Protein AF-A0A920NSD8-F1 (afdb_monomer)

Mean predicted aligned error: 6.55 Å

pLDDT: mean 90.02, std 9.91, range [39.84, 97.88]

Sequence (97 aa):
MLKEWGFEKNIEVSNTKTFEIEGERVSSTRIREALKKSDFELAGNLLGRPFAYTGKVVYGNQLGAELGTPTANLWLPKNKLPISGVYIVKALLEGES

Foldseek 3Di:
DVCVVCVVVVHDDDDDDFDDDPNHGLDPVVLLVCQLVVNQVVNCVSVVHGDDDDFDFDDDPCPCVVVVHDDTDGDDDPPHRSHDDDDDDDDDDPPDD

Nearest PDB structures (foldseek):
  3op1-assembly1_B  TM=7.349E-01  e=1.774E-03  Streptococcus pneumoniae
  5fo0-assembly1_A  TM=8.387E-01  e=1.539E-02  Corynebacterium ammoniagenes
  1s4m-assembly1_A  TM=7.931E-01  e=1.248E-02  Thermotoga maritima
  3op1-assembly2_C-2  TM=6.517E-01  e=4.093E-03  Streptococcus pneumoniae
  4uze-assembly1_A  TM=7.250E-01  e=1.248E-02  Corynebacterium ammoniagenes

Structure (mmCIF, N/CA/C/O backbone):
data_AF-A0A920NSD8-F1
#
_entry.id   AF-A0A920NSD8-F1
#
loop_
_atom_site.group_PDB
_atom_site.id
_atom_site.type_symbol
_atom_site.label_atom_id
_atom_site.label_alt_id
_atom_site.label_comp_id
_atom_site.label_asym_id
_atom_site.label_entity_id
_atom_site.label_seq_id
_atom_site.pdbx_PDB_ins_code
_atom_site.Cartn_x
_atom_site.Cartn_y
_atom_site.Cartn_z
_atom_site.occupancy
_atom_site.B_iso_or_equiv
_atom_site.auth_seq_id
_atom_site.auth_comp_id
_atom_site.auth_asym_id
_atom_site.auth_atom_id
_atom_site.pdbx_PDB_model_num
ATOM 1 N N . MET A 1 1 ? 25.080 4.061 -22.935 1.00 82.88 1 MET A N 1
ATOM 2 C CA . MET A 1 1 ? 25.482 4.271 -21.527 1.00 82.88 1 MET A CA 1
ATOM 3 C C . MET A 1 1 ? 25.415 3.005 -20.658 1.00 82.88 1 MET A C 1
ATOM 5 O O . MET A 1 1 ? 26.469 2.470 -20.367 1.00 82.88 1 MET A O 1
ATOM 9 N N . LEU A 1 2 ? 24.245 2.468 -20.253 1.00 92.56 2 LEU A N 1
ATOM 10 C CA . LEU A 1 2 ? 24.211 1.310 -19.321 1.00 92.56 2 LEU A CA 1
ATOM 11 C C . LEU A 1 2 ? 24.775 0.007 -19.932 1.00 92.56 2 LEU A C 1
ATOM 13 O O . LEU A 1 2 ? 25.502 -0.722 -19.268 1.00 92.56 2 LEU A O 1
ATOM 17 N N . LYS A 1 3 ? 24.475 -0.265 -21.212 1.00 92.50 3 LYS A N 1
ATOM 18 C CA . LYS A 1 3 ? 25.015 -1.428 -21.942 1.00 92.50 3 LYS A CA 1
ATOM 19 C C . LYS A 1 3 ? 26.525 -1.339 -22.179 1.00 92.50 3 LYS A C 1
ATOM 21 O O . LYS A 1 3 ? 27.212 -2.340 -22.054 1.00 92.50 3 LYS A O 1
ATOM 26 N N . GLU A 1 4 ? 27.021 -0.148 -22.508 1.00 93.00 4 GLU A N 1
ATOM 27 C CA . GLU A 1 4 ? 28.456 0.115 -22.702 1.00 93.00 4 GLU A CA 1
ATOM 28 C C . GLU A 1 4 ? 29.222 -0.085 -21.391 1.00 93.00 4 GLU A C 1
ATOM 30 O O . GLU A 1 4 ? 30.207 -0.811 -21.363 1.00 93.00 4 GLU A O 1
ATOM 35 N N . TRP A 1 5 ? 28.704 0.455 -20.283 1.00 96.25 5 TRP A N 1
ATOM 36 C CA . TRP A 1 5 ? 29.266 0.224 -18.952 1.00 96.25 5 TRP A CA 1
ATOM 37 C C . TRP A 1 5 ? 29.277 -1.265 -18.574 1.00 96.25 5 TRP A C 1
ATOM 39 O O . TRP A 1 5 ? 30.271 -1.765 -18.052 1.00 96.25 5 TRP A O 1
ATOM 49 N N . GLY A 1 6 ? 28.189 -1.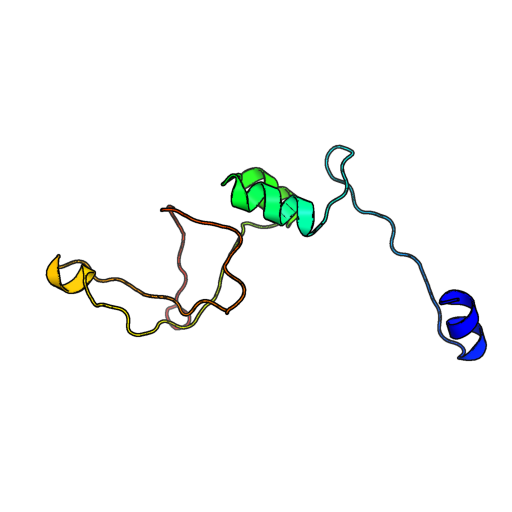990 -18.864 1.00 95.81 6 GLY A N 1
ATOM 50 C CA . GLY A 1 6 ? 28.115 -3.434 -18.634 1.00 95.81 6 GLY A CA 1
ATOM 51 C C . GLY A 1 6 ? 29.167 -4.199 -19.435 1.00 95.81 6 GLY A C 1
ATOM 52 O O . GLY A 1 6 ? 29.866 -5.042 -18.879 1.00 95.81 6 GLY A O 1
ATOM 53 N N . PHE A 1 7 ? 29.354 -3.839 -20.706 1.00 94.94 7 PHE A N 1
ATOM 54 C CA . PHE A 1 7 ? 30.386 -4.417 -21.565 1.00 94.94 7 PHE A CA 1
ATOM 55 C C . PHE A 1 7 ? 31.801 -4.201 -21.001 1.00 94.94 7 PHE A C 1
ATOM 57 O O . PHE A 1 7 ? 32.547 -5.166 -20.854 1.00 94.94 7 PHE A O 1
ATOM 64 N N . GLU A 1 8 ? 32.149 -2.976 -20.591 1.00 97.00 8 GLU A N 1
ATOM 65 C CA . GLU A 1 8 ? 33.454 -2.662 -19.977 1.00 97.00 8 GLU A CA 1
ATOM 66 C C . GLU A 1 8 ? 33.714 -3.420 -18.666 1.00 97.00 8 GLU A C 1
ATOM 68 O O . GLU A 1 8 ? 34.864 -3.668 -18.298 1.00 97.00 8 GLU A O 1
ATOM 73 N N . LYS A 1 9 ? 32.652 -3.769 -17.934 1.00 96.06 9 LYS A N 1
ATOM 74 C CA . LYS A 1 9 ? 32.723 -4.476 -16.648 1.00 96.06 9 LYS A CA 1
ATOM 75 C C . LYS A 1 9 ? 32.474 -5.979 -16.752 1.00 96.06 9 LYS A C 1
ATOM 77 O O . LYS A 1 9 ? 32.485 -6.641 -15.717 1.00 96.06 9 LYS A O 1
ATOM 82 N N . ASN A 1 10 ? 32.282 -6.518 -17.958 1.00 95.69 10 ASN A N 1
ATOM 83 C CA . ASN A 1 10 ? 31.900 -7.913 -18.187 1.00 95.69 10 ASN A CA 1
ATOM 84 C C . ASN A 1 10 ? 30.628 -8.322 -17.404 1.00 95.69 10 ASN A C 1
ATOM 86 O O . ASN A 1 10 ? 30.556 -9.399 -16.813 1.00 95.69 10 ASN A O 1
ATOM 90 N N . ILE A 1 11 ? 29.636 -7.425 -17.372 1.00 97.00 11 ILE A N 1
ATOM 91 C CA . ILE A 1 11 ? 28.321 -7.602 -16.742 1.00 97.00 11 ILE A CA 1
ATOM 92 C C . ILE A 1 11 ? 27.249 -7.595 -17.835 1.00 97.00 11 ILE 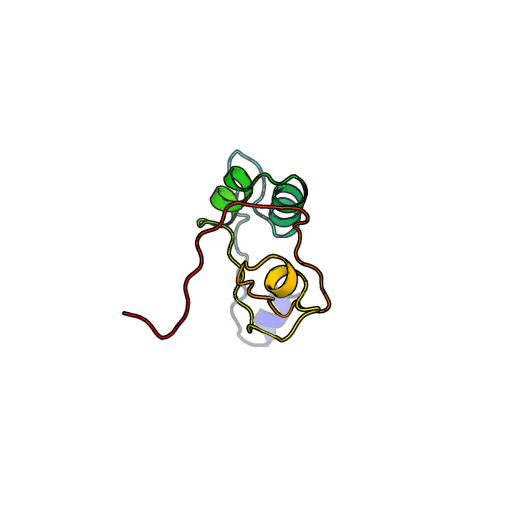A C 1
ATOM 94 O O . ILE A 1 11 ? 27.147 -6.650 -18.621 1.00 97.00 11 ILE A O 1
ATOM 98 N N . GLU A 1 12 ? 26.407 -8.628 -17.860 1.00 94.62 12 GLU A N 1
ATOM 99 C CA . GLU A 1 12 ? 25.276 -8.700 -18.783 1.00 94.62 12 GLU A CA 1
ATOM 100 C C . GLU A 1 12 ? 24.191 -7.680 -18.404 1.00 94.62 12 GLU A C 1
ATOM 102 O O . GLU A 1 12 ? 23.725 -7.621 -17.266 1.00 94.62 12 GLU A O 1
ATOM 107 N N . VAL A 1 13 ? 23.764 -6.879 -19.383 1.00 95.12 13 VAL A N 1
ATOM 108 C CA . VAL A 1 13 ? 22.697 -5.886 -19.220 1.00 95.12 13 VAL A CA 1
ATOM 109 C C . VAL A 1 13 ? 21.569 -6.199 -20.193 1.00 95.12 13 VAL A C 1
ATOM 111 O O . VAL A 1 13 ? 21.689 -5.984 -21.403 1.00 95.12 13 VAL A O 1
ATOM 114 N N . SER A 1 14 ? 20.442 -6.651 -19.654 1.00 91.38 14 SER A N 1
ATOM 115 C CA . SER A 1 14 ? 19.222 -6.933 -20.408 1.00 91.38 14 SER A CA 1
ATOM 116 C C . SER A 1 14 ? 18.113 -5.933 -20.066 1.00 91.38 14 SER A C 1
ATOM 118 O O . SER A 1 14 ? 18.086 -5.333 -18.992 1.00 91.38 14 SER A O 1
ATOM 120 N N . ASN A 1 15 ? 17.205 -5.700 -21.019 1.00 89.38 15 ASN A N 1
ATOM 121 C CA . ASN A 1 15 ? 16.025 -4.865 -20.800 1.00 89.38 15 ASN A CA 1
ATOM 122 C C . ASN A 1 15 ? 14.828 -5.765 -20.482 1.00 89.38 15 ASN A C 1
ATOM 124 O O . ASN A 1 15 ? 14.566 -6.727 -21.206 1.00 89.38 15 ASN A O 1
ATOM 128 N N . THR A 1 16 ? 14.088 -5.436 -19.427 1.00 89.44 16 THR A N 1
ATOM 129 C CA . THR A 1 16 ? 12.826 -6.112 -19.120 1.00 89.44 16 THR A CA 1
ATOM 130 C C . THR A 1 16 ? 11.721 -5.518 -19.984 1.00 89.44 16 THR A C 1
ATOM 132 O O . THR A 1 16 ? 11.543 -4.301 -20.027 1.00 89.44 16 THR A O 1
ATOM 135 N N . LYS A 1 17 ? 10.962 -6.371 -20.679 1.00 90.44 17 LYS A N 1
ATOM 136 C CA . LYS A 1 17 ? 9.813 -5.915 -21.468 1.00 90.44 17 LYS A CA 1
ATOM 137 C C . LYS A 1 17 ? 8.785 -5.236 -20.563 1.00 90.44 17 LYS A C 1
ATOM 139 O O . LYS A 1 17 ? 8.568 -5.657 -19.429 1.00 90.44 17 LYS A O 1
ATOM 144 N N . THR A 1 18 ? 8.134 -4.203 -21.088 1.00 93.12 18 THR A N 1
ATOM 145 C CA . THR A 1 18 ? 6.995 -3.579 -20.416 1.00 93.12 18 THR A CA 1
ATOM 146 C C . THR A 1 18 ? 5.899 -4.619 -20.229 1.00 93.12 18 THR A C 1
ATOM 148 O O . THR A 1 18 ? 5.537 -5.314 -21.174 1.00 93.12 18 THR A O 1
ATOM 151 N N . PHE A 1 19 ? 5.393 -4.727 -19.005 1.00 93.88 19 PHE A N 1
ATOM 152 C CA . PHE A 1 19 ? 4.245 -5.564 -18.699 1.00 93.88 19 PHE A CA 1
ATOM 153 C C . PHE A 1 19 ? 2.963 -4.736 -18.818 1.00 93.88 19 PHE A C 1
ATOM 155 O O . PHE A 1 19 ? 2.891 -3.619 -18.292 1.00 93.88 19 PHE A O 1
ATOM 162 N N . GLU A 1 20 ? 1.969 -5.276 -19.515 1.00 96.00 20 GLU A N 1
ATOM 163 C CA . GLU A 1 20 ? 0.713 -4.600 -19.828 1.00 96.00 20 GLU A CA 1
ATOM 164 C C . GLU A 1 20 ? -0.470 -5.482 -19.437 1.00 96.00 20 GLU A C 1
ATOM 166 O O . GLU A 1 20 ? -0.434 -6.701 -19.602 1.00 96.00 20 GLU A O 1
ATOM 171 N N . ILE A 1 21 ? -1.519 -4.845 -18.926 1.00 94.38 21 ILE A N 1
ATOM 172 C CA . ILE A 1 21 ? -2.830 -5.447 -18.680 1.00 94.38 21 ILE A CA 1
ATOM 173 C C . ILE A 1 21 ? -3.832 -4.564 -19.413 1.00 94.38 21 ILE A C 1
ATOM 175 O O . ILE A 1 21 ? -3.825 -3.346 -19.214 1.00 94.38 21 ILE A O 1
ATOM 179 N N . GLU A 1 22 ? -4.644 -5.182 -20.273 1.00 90.12 22 GLU A N 1
ATOM 180 C CA . GLU A 1 22 ? -5.659 -4.505 -21.100 1.00 90.12 22 GLU A CA 1
ATOM 181 C C . GLU A 1 22 ? -5.072 -3.424 -22.028 1.00 90.12 22 GLU A C 1
ATOM 183 O O . GLU A 1 22 ? -5.675 -2.384 -22.262 1.00 90.12 22 GLU A O 1
ATOM 188 N N . GLY A 1 23 ? -3.865 -3.656 -22.557 1.00 92.88 23 GLY A N 1
ATOM 189 C CA . GLY A 1 23 ? -3.187 -2.714 -23.461 1.00 92.88 23 GLY A CA 1
ATOM 190 C C . GLY A 1 23 ? -2.601 -1.481 -22.768 1.00 92.88 23 GLY A C 1
ATOM 191 O O . GLY A 1 23 ? -2.094 -0.579 -23.429 1.00 92.88 23 GLY A O 1
ATOM 192 N N . GLU A 1 24 ? -2.634 -1.439 -21.436 1.00 95.25 24 GLU A N 1
ATOM 193 C CA . GLU A 1 24 ? -2.047 -0.367 -20.644 1.00 95.25 24 GLU A CA 1
ATOM 194 C C . GLU A 1 24 ? -0.916 -0.883 -19.752 1.00 95.25 24 GLU A C 1
ATOM 196 O O . GLU A 1 24 ? -1.024 -1.904 -19.062 1.00 95.25 24 GLU A O 1
ATOM 201 N N . ARG A 1 25 ? 0.169 -0.110 -19.689 1.00 96.44 25 ARG A N 1
ATOM 202 C CA . ARG A 1 25 ? 1.333 -0.411 -18.854 1.00 96.44 25 ARG A CA 1
ATOM 203 C C . ARG A 1 25 ? 0.962 -0.562 -17.380 1.00 96.44 25 ARG A C 1
ATOM 205 O O . ARG A 1 25 ? 0.411 0.347 -16.752 1.00 96.44 25 ARG A O 1
ATOM 212 N N . VAL A 1 26 ? 1.399 -1.663 -16.779 1.00 97.25 26 VAL A N 1
ATOM 213 C CA . VAL A 1 26 ? 1.398 -1.828 -15.324 1.00 97.25 26 VAL A CA 1
ATOM 214 C C . VAL A 1 26 ? 2.526 -0.983 -14.729 1.00 97.25 26 VAL A C 1
ATOM 216 O O . VAL A 1 26 ? 3.692 -1.089 -15.116 1.00 97.25 26 VAL A O 1
ATOM 219 N N . SER A 1 27 ? 2.185 -0.083 -13.804 1.00 96.56 27 SER A N 1
ATOM 220 C CA . SER A 1 27 ? 3.152 0.815 -13.167 1.00 96.56 27 SER A CA 1
ATOM 221 C C . SER A 1 27 ? 2.710 1.247 -11.771 1.00 96.56 27 SER A C 1
ATOM 223 O O . SER A 1 27 ? 1.517 1.314 -11.472 1.00 96.56 27 SER A O 1
ATOM 225 N N . SER A 1 28 ? 3.669 1.636 -10.925 1.00 95.62 28 SER A N 1
ATOM 226 C CA . SER A 1 28 ? 3.384 2.154 -9.580 1.00 95.62 28 SER A CA 1
ATOM 227 C C . SER A 1 28 ? 2.536 3.427 -9.594 1.00 95.62 28 SER A C 1
ATOM 229 O O . SER A 1 28 ? 1.836 3.711 -8.627 1.00 95.62 28 SER A O 1
ATOM 231 N N . THR A 1 29 ? 2.600 4.230 -10.659 1.00 96.31 29 THR A N 1
ATOM 232 C CA . THR A 1 29 ? 1.733 5.407 -10.806 1.00 96.31 29 THR A CA 1
ATOM 233 C C . THR A 1 29 ? 0.288 4.979 -11.036 1.00 96.31 29 THR A C 1
ATOM 235 O O . THR A 1 29 ? -0.561 5.368 -10.240 1.00 96.31 29 THR A O 1
ATOM 238 N N . ARG A 1 30 ? 0.039 4.080 -11.999 1.00 97.25 30 ARG A N 1
ATOM 239 C CA . ARG A 1 30 ? -1.300 3.540 -12.296 1.00 97.25 30 ARG A CA 1
ATOM 240 C C . ARG A 1 30 ? -1.929 2.854 -11.077 1.00 97.25 30 ARG A C 1
ATOM 242 O O . ARG A 1 30 ? -3.069 3.137 -10.731 1.00 97.25 30 ARG A O 1
ATOM 249 N N . ILE A 1 31 ? -1.156 2.040 -10.351 1.00 97.69 31 ILE A N 1
ATOM 250 C CA . ILE A 1 31 ? -1.618 1.388 -9.111 1.00 97.69 31 ILE A CA 1
ATOM 251 C C . ILE A 1 31 ? -2.017 2.429 -8.053 1.00 97.69 31 ILE A C 1
ATOM 25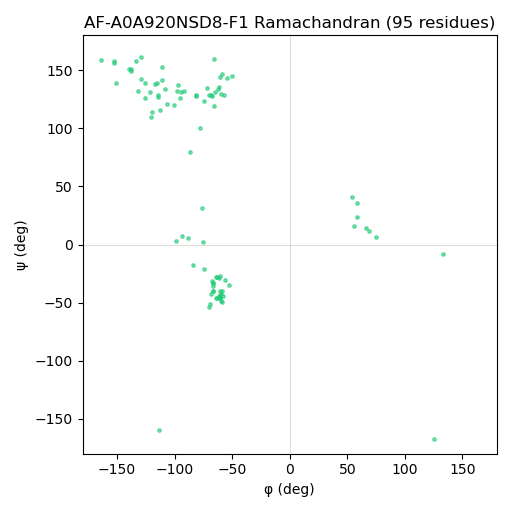3 O O . ILE A 1 31 ? -3.071 2.318 -7.433 1.00 97.69 31 ILE A O 1
ATOM 257 N N . ARG A 1 32 ? -1.197 3.468 -7.839 1.00 96.50 32 ARG A N 1
ATOM 258 C CA . ARG A 1 32 ? -1.511 4.526 -6.862 1.00 96.50 32 ARG A CA 1
ATOM 259 C C . ARG A 1 32 ? -2.720 5.359 -7.275 1.00 96.50 32 ARG A C 1
ATOM 261 O O . ARG A 1 32 ? -3.434 5.831 -6.399 1.00 96.50 32 ARG A O 1
ATOM 268 N N . GLU A 1 33 ? -2.939 5.568 -8.567 1.00 96.38 33 GLU A N 1
ATOM 269 C CA . GLU A 1 33 ? -4.126 6.258 -9.077 1.00 96.38 33 GLU A CA 1
ATOM 270 C C . GLU A 1 33 ? -5.399 5.439 -8.862 1.00 96.38 33 GLU A C 1
ATOM 272 O O . GLU A 1 33 ? -6.386 6.003 -8.394 1.00 96.38 33 GLU A O 1
ATOM 277 N N . ALA A 1 34 ? -5.360 4.126 -9.115 1.00 97.44 34 ALA A N 1
ATOM 278 C CA . ALA A 1 34 ? -6.468 3.220 -8.812 1.00 97.44 34 ALA A CA 1
ATOM 279 C C . ALA A 1 34 ? -6.816 3.244 -7.311 1.00 97.44 34 ALA A C 1
ATOM 281 O O . ALA A 1 34 ? -7.957 3.510 -6.938 1.00 97.44 34 ALA A O 1
ATOM 282 N N . LEU A 1 35 ? -5.810 3.104 -6.437 1.00 97.25 35 LEU A N 1
ATOM 283 C CA . LEU A 1 35 ? -5.999 3.147 -4.980 1.00 97.25 35 LEU A CA 1
ATOM 284 C C . LEU A 1 3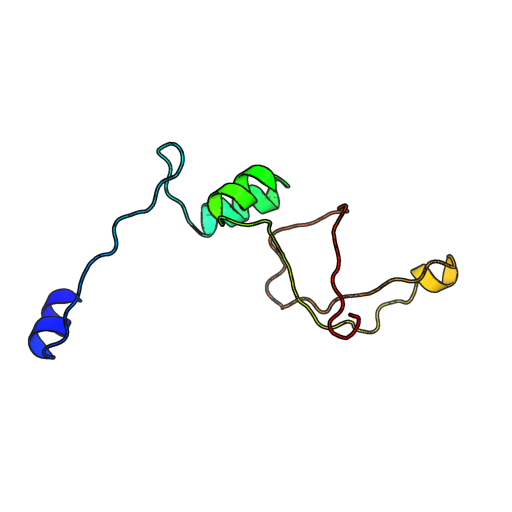5 ? -6.570 4.487 -4.489 1.00 97.25 35 LEU A C 1
ATOM 286 O O . LEU A 1 35 ? -7.465 4.501 -3.645 1.00 97.25 35 LEU A O 1
ATOM 290 N N . LYS A 1 36 ? -6.119 5.616 -5.051 1.00 95.56 36 LYS A N 1
ATOM 291 C CA . LYS A 1 36 ? -6.652 6.949 -4.713 1.00 95.56 36 LYS A CA 1
ATOM 292 C C . LYS A 1 36 ? -8.120 7.121 -5.099 1.00 95.56 36 LYS A C 1
ATOM 294 O O . LYS A 1 36 ? -8.806 7.925 -4.475 1.00 95.56 36 LYS A O 1
ATOM 299 N N . LYS A 1 37 ? -8.577 6.402 -6.126 1.00 96.38 37 LYS A N 1
ATOM 300 C CA . LYS A 1 37 ? -9.976 6.356 -6.574 1.00 96.38 37 LYS A CA 1
ATOM 301 C C . LYS A 1 37 ? -10.789 5.269 -5.856 1.00 96.38 37 LYS A C 1
ATOM 303 O O . LYS A 1 37 ? -11.938 5.052 -6.220 1.00 96.38 37 LYS A O 1
ATOM 308 N N . SER A 1 38 ? -10.201 4.591 -4.865 1.00 96.44 38 SER A N 1
ATOM 309 C CA . SER A 1 38 ? -10.794 3.448 -4.158 1.00 96.44 38 SER A CA 1
ATOM 310 C C . SER A 1 38 ? -11.164 2.274 -5.077 1.00 96.44 38 SER A C 1
ATOM 312 O O . SER A 1 38 ? -12.000 1.447 -4.719 1.00 96.44 38 SER A O 1
ATOM 314 N N . ASP A 1 39 ? -10.512 2.166 -6.237 1.00 96.88 39 ASP A N 1
ATOM 315 C CA . ASP A 1 39 ? -10.680 1.058 -7.177 1.00 96.88 39 ASP A CA 1
ATOM 316 C C . ASP A 1 39 ? -9.730 -0.092 -6.800 1.00 96.88 39 ASP A C 1
ATOM 318 O O . ASP A 1 39 ? -8.617 -0.240 -7.321 1.00 96.88 39 ASP A O 1
ATOM 322 N N . PHE A 1 40 ? -10.143 -0.869 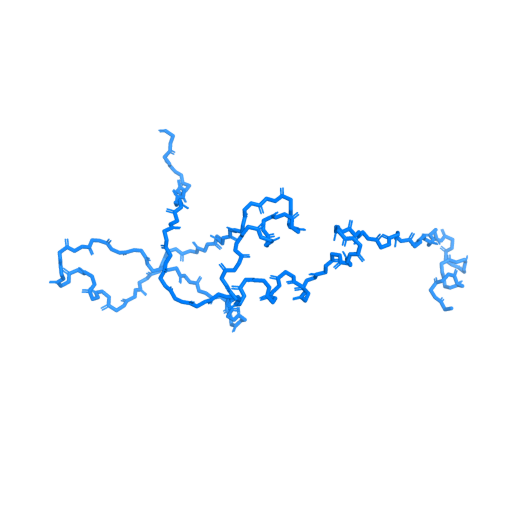-5.796 1.00 96.88 40 PHE A N 1
ATOM 323 C CA . PHE A 1 40 ? -9.358 -1.993 -5.277 1.00 96.88 40 PHE A CA 1
ATOM 324 C C . PHE A 1 40 ? -9.361 -3.211 -6.200 1.00 96.88 40 PHE A C 1
ATOM 326 O O . PHE A 1 40 ? -8.450 -4.033 -6.097 1.00 96.88 40 PHE A O 1
ATOM 333 N N . GLU A 1 41 ? -10.345 -3.322 -7.092 1.00 97.00 41 GLU A N 1
ATOM 334 C CA . GLU A 1 41 ? -10.406 -4.390 -8.086 1.00 97.00 41 GLU A CA 1
ATOM 335 C C . GLU A 1 41 ? -9.306 -4.192 -9.128 1.00 97.00 41 GLU A C 1
ATOM 337 O O . GLU A 1 41 ? -8.435 -5.055 -9.277 1.00 97.00 41 GLU A O 1
ATOM 342 N N . LEU A 1 42 ? -9.246 -3.007 -9.746 1.00 97.31 42 LEU A N 1
ATOM 343 C CA . LEU A 1 42 ? -8.172 -2.673 -10.676 1.00 97.31 42 LEU A CA 1
ATOM 344 C C . LEU A 1 42 ? -6.807 -2.726 -9.988 1.00 97.31 42 LEU A C 1
ATOM 346 O O . LEU A 1 42 ? -5.868 -3.320 -10.520 1.00 97.31 42 LEU A O 1
ATOM 350 N N . ALA A 1 43 ? -6.673 -2.148 -8.790 1.00 97.88 43 ALA A N 1
ATOM 351 C CA . ALA A 1 43 ? -5.413 -2.215 -8.053 1.00 97.88 43 ALA A CA 1
ATOM 352 C C . ALA A 1 43 ? -4.986 -3.668 -7.782 1.00 97.88 43 ALA A C 1
ATOM 354 O O . ALA A 1 43 ? -3.804 -3.988 -7.920 1.00 97.88 43 ALA A O 1
ATOM 355 N N . GLY A 1 44 ? -5.937 -4.543 -7.442 1.00 97.62 44 GLY A N 1
ATOM 356 C CA . GLY A 1 44 ? -5.703 -5.966 -7.226 1.00 97.62 44 GLY A CA 1
ATOM 357 C C . GLY A 1 44 ? -5.218 -6.684 -8.483 1.00 97.62 44 GLY A C 1
ATOM 358 O O . GLY A 1 44 ? -4.214 -7.398 -8.431 1.00 97.62 44 GLY A O 1
ATOM 359 N N . ASN A 1 45 ? -5.868 -6.423 -9.618 1.00 97.50 45 ASN A N 1
ATOM 360 C CA . ASN A 1 45 ? -5.490 -6.973 -10.921 1.00 97.50 45 ASN A CA 1
ATOM 361 C C . ASN A 1 45 ? -4.079 -6.528 -11.331 1.00 97.50 45 ASN A C 1
ATOM 363 O O . ASN A 1 45 ? -3.256 -7.351 -11.729 1.00 97.50 45 ASN A O 1
ATOM 367 N N . LEU A 1 46 ? -3.758 -5.243 -11.156 1.00 97.69 46 LEU A N 1
ATOM 368 C CA . LEU A 1 46 ? -2.432 -4.695 -11.463 1.00 97.69 46 LEU A CA 1
ATOM 369 C C . LEU A 1 46 ? -1.327 -5.232 -10.539 1.00 97.69 46 LEU A C 1
ATOM 371 O O . LEU A 1 46 ? -0.179 -5.355 -10.965 1.00 97.69 46 LEU A O 1
ATOM 375 N N . LEU A 1 47 ? -1.648 -5.523 -9.275 1.00 96.94 47 LEU A N 1
ATOM 376 C CA . LEU A 1 47 ? -0.713 -6.077 -8.288 1.00 96.94 47 LEU A CA 1
ATOM 377 C C . LEU A 1 47 ? -0.576 -7.606 -8.370 1.00 96.94 47 LEU A C 1
ATOM 379 O O . LEU A 1 47 ? 0.369 -8.156 -7.797 1.00 96.94 47 LEU A O 1
ATOM 383 N N . GLY A 1 48 ? -1.527 -8.289 -9.013 1.00 96.88 48 GLY A N 1
ATOM 384 C CA . GLY A 1 48 ? -1.675 -9.748 -8.971 1.00 96.88 48 GLY A CA 1
ATOM 385 C C . GLY A 1 48 ? -2.128 -10.288 -7.606 1.00 96.88 48 GLY A C 1
ATOM 386 O O . GLY A 1 48 ? -2.028 -11.487 -7.355 1.00 96.88 48 GLY A O 1
ATOM 387 N N . ARG A 1 49 ? -2.570 -9.412 -6.696 1.00 96.75 49 ARG A N 1
ATOM 388 C CA . ARG A 1 49 ? -3.073 -9.742 -5.353 1.00 96.75 49 ARG A CA 1
ATOM 389 C C . ARG A 1 49 ? -3.852 -8.562 -4.765 1.00 96.75 49 ARG A C 1
ATOM 391 O O . ARG A 1 49 ? -3.568 -7.427 -5.145 1.00 96.75 49 ARG A O 1
ATOM 398 N N . PRO A 1 50 ? -4.744 -8.777 -3.780 1.00 96.62 50 PRO A N 1
ATOM 399 C CA . PRO A 1 50 ? -5.375 -7.679 -3.055 1.00 96.62 50 PRO A CA 1
ATOM 400 C C . PRO A 1 50 ? -4.348 -6.715 -2.446 1.00 96.62 50 PRO A C 1
ATOM 402 O O . PRO A 1 50 ? -3.292 -7.133 -1.958 1.00 96.62 50 PRO A O 1
ATOM 40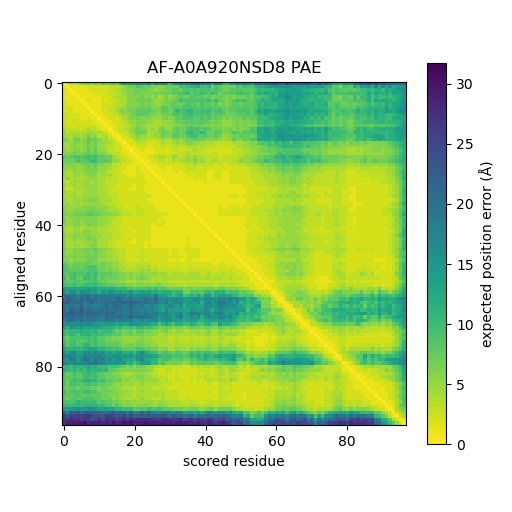5 N N . PHE A 1 51 ? -4.666 -5.420 -2.447 1.00 96.50 51 PHE A N 1
ATOM 406 C CA . PHE A 1 51 ? -3.862 -4.432 -1.734 1.00 96.50 51 PHE A CA 1
ATOM 407 C C . PHE A 1 51 ? -3.876 -4.729 -0.229 1.00 96.50 51 PHE A C 1
ATOM 409 O O . PHE A 1 51 ? -4.931 -4.968 0.355 1.00 96.50 51 PHE A O 1
ATOM 416 N N . ALA A 1 52 ? -2.703 -4.689 0.397 1.00 94.31 52 ALA A N 1
ATOM 417 C CA . ALA A 1 52 ? -2.532 -4.961 1.816 1.00 94.31 52 ALA A CA 1
ATOM 418 C C . ALA A 1 52 ? -1.524 -3.989 2.431 1.00 94.31 52 ALA A C 1
ATOM 420 O O . ALA A 1 52 ? -0.597 -3.521 1.763 1.00 94.31 52 ALA A O 1
ATOM 421 N N . TYR A 1 53 ? -1.699 -3.721 3.721 1.00 92.25 53 TYR A N 1
ATOM 422 C CA . TYR A 1 53 ? -0.777 -2.936 4.526 1.00 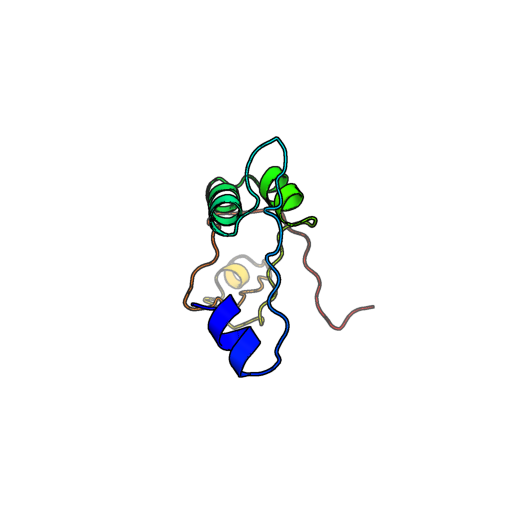92.25 53 TYR A CA 1
ATOM 423 C C . TYR A 1 53 ? -0.488 -3.665 5.836 1.00 92.25 53 TYR A C 1
ATOM 425 O O . TYR A 1 53 ? -1.416 -4.085 6.525 1.00 92.25 53 TYR A O 1
ATOM 433 N N . THR A 1 54 ? 0.792 -3.763 6.186 1.00 91.38 54 THR A N 1
ATOM 434 C CA . THR A 1 54 ? 1.254 -4.315 7.462 1.00 91.38 54 THR A CA 1
ATOM 435 C C . THR A 1 54 ? 1.909 -3.199 8.257 1.00 91.38 54 THR A C 1
ATOM 437 O O . THR A 1 54 ? 2.784 -2.496 7.751 1.00 91.38 54 THR A O 1
ATOM 440 N N . GLY A 1 55 ? 1.491 -3.035 9.508 1.00 89.19 55 GLY A N 1
ATOM 441 C CA . GLY A 1 55 ? 2.015 -2.004 10.391 1.00 89.19 55 GLY A CA 1
ATOM 442 C C . GLY A 1 55 ? 1.915 -2.418 11.850 1.00 89.19 55 GLY A C 1
ATOM 443 O O . GLY A 1 55 ? 1.108 -3.267 12.220 1.00 89.19 55 GLY A O 1
ATOM 444 N N . LYS A 1 56 ? 2.745 -1.799 12.688 1.00 91.50 56 LYS A N 1
ATOM 445 C CA . LYS A 1 56 ? 2.720 -2.014 14.135 1.00 91.50 56 LYS A CA 1
ATOM 446 C C . LYS A 1 56 ? 1.473 -1.366 14.741 1.00 91.50 56 LYS A C 1
ATOM 448 O O . LYS A 1 56 ? 1.192 -0.203 14.443 1.00 91.50 56 LYS A O 1
ATOM 453 N N . VAL A 1 57 ? 0.783 -2.082 15.631 1.00 92.31 57 VAL A N 1
ATOM 454 C CA . VAL A 1 57 ? -0.263 -1.497 16.482 1.00 92.31 57 VAL A CA 1
ATOM 455 C C . VAL A 1 57 ? 0.384 -0.544 17.488 1.00 92.31 57 VAL A C 1
ATOM 457 O O . VAL A 1 57 ? 1.348 -0.895 18.172 1.00 92.31 57 VAL A O 1
ATOM 460 N N . VAL A 1 58 ? -0.127 0.679 17.560 1.00 92.00 58 VAL A N 1
ATOM 461 C CA . VAL A 1 58 ? 0.375 1.749 18.425 1.00 92.00 58 VAL A CA 1
ATOM 462 C C . VAL A 1 58 ? -0.755 2.364 19.239 1.00 92.00 58 VAL A C 1
ATOM 464 O O . VAL A 1 58 ? -1.933 2.240 18.905 1.00 92.00 58 VAL A O 1
ATOM 467 N N . TYR A 1 59 ? -0.390 3.055 20.316 1.00 89.12 59 TYR A N 1
ATOM 468 C CA . TYR A 1 59 ? -1.341 3.861 21.070 1.00 89.12 59 TYR A CA 1
ATOM 469 C C . TYR A 1 59 ? -1.810 5.053 20.226 1.00 89.12 59 TYR A C 1
ATOM 471 O O . TYR A 1 59 ? -0.995 5.790 19.672 1.00 89.12 59 TYR A O 1
ATOM 479 N N . GLY A 1 60 ? -3.130 5.213 20.123 1.00 85.88 60 GLY A N 1
ATOM 480 C CA . GLY A 1 60 ? -3.784 6.373 19.515 1.00 85.88 60 GLY A CA 1
ATOM 481 C C . GLY A 1 60 ? -4.554 7.191 20.553 1.00 85.88 60 GLY A C 1
ATOM 482 O O . GLY A 1 60 ? -4.335 7.044 21.752 1.00 85.88 60 GLY A O 1
ATOM 483 N N . ASN A 1 61 ? -5.513 8.000 20.098 1.00 81.12 61 ASN A N 1
ATOM 484 C CA . ASN A 1 61 ? -6.295 8.907 20.954 1.00 81.12 61 ASN A CA 1
ATOM 485 C C . ASN A 1 61 ? -7.370 8.209 21.814 1.00 81.12 61 ASN A C 1
ATOM 487 O O . ASN A 1 61 ? -8.137 8.890 22.475 1.00 81.12 61 ASN A O 1
ATOM 491 N N . GLN A 1 62 ? -7.474 6.875 21.761 1.00 76.06 62 GLN A N 1
ATOM 492 C CA . GLN A 1 62 ? -8.399 6.049 22.561 1.00 76.06 62 GLN A CA 1
ATOM 493 C C . GLN A 1 62 ? -9.902 6.400 22.460 1.00 76.06 62 GLN A C 1
ATOM 495 O O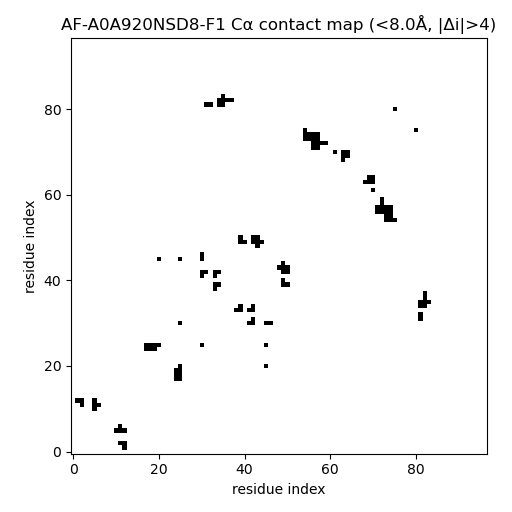 . GLN A 1 62 ? -10.696 5.868 23.224 1.00 76.06 62 GLN A O 1
ATOM 500 N N . LEU A 1 63 ? -10.324 7.177 21.456 1.00 74.19 63 LEU A N 1
ATOM 501 C CA . LEU A 1 63 ? -11.729 7.575 21.250 1.00 74.19 63 LEU A CA 1
ATOM 502 C C . LEU A 1 63 ? -12.705 6.386 21.135 1.00 74.19 63 LEU A C 1
ATOM 504 O O . LEU A 1 63 ? -13.860 6.485 21.530 1.00 74.19 63 LEU A O 1
ATOM 508 N N . GLY A 1 64 ? -12.253 5.241 20.612 1.00 72.88 64 GLY A N 1
ATOM 509 C CA . GLY A 1 64 ? -13.074 4.027 20.546 1.00 72.88 64 GLY A CA 1
ATOM 510 C C . GLY A 1 64 ? -13.383 3.424 21.919 1.00 72.88 64 GLY A C 1
ATOM 511 O O . GLY A 1 64 ? -14.466 2.876 22.116 1.00 72.88 64 GLY A O 1
ATOM 512 N N . ALA A 1 65 ? -12.475 3.576 22.891 1.00 69.12 65 ALA A N 1
ATOM 513 C CA . ALA A 1 65 ? -12.672 3.069 24.247 1.00 69.12 65 ALA A CA 1
ATOM 514 C C . ALA A 1 65 ? -13.809 3.810 24.969 1.00 69.12 65 ALA A C 1
ATOM 516 O O . ALA A 1 65 ? -14.589 3.178 25.675 1.00 69.12 65 ALA A O 1
ATOM 517 N N . GLU A 1 66 ? -13.964 5.116 24.723 1.00 74.69 66 GLU A N 1
ATOM 518 C CA . GLU A 1 66 ? -15.092 5.916 25.228 1.00 74.69 66 GLU A CA 1
ATOM 519 C C . GLU A 1 66 ? -16.444 5.436 24.668 1.00 74.69 66 GLU A C 1
ATOM 521 O O . GLU A 1 66 ? -17.471 5.537 25.334 1.00 74.69 66 GLU A O 1
ATOM 526 N N . LEU A 1 67 ? -16.433 4.851 23.465 1.00 77.06 67 LEU A N 1
ATOM 527 C CA . LEU A 1 67 ? -17.596 4.276 22.783 1.00 77.06 67 LEU A CA 1
ATOM 528 C C . LEU A 1 67 ? -17.770 2.768 23.048 1.00 77.06 67 LEU A C 1
ATOM 530 O O . LEU A 1 67 ? -18.588 2.119 22.395 1.00 77.06 67 LEU A O 1
ATOM 534 N N . GLY A 1 68 ? -16.979 2.179 23.953 1.00 83.88 68 GLY A N 1
ATOM 535 C CA . GLY A 1 68 ? -17.026 0.748 24.276 1.00 83.88 68 GLY A CA 1
ATOM 536 C C . GLY A 1 68 ? -16.589 -0.182 23.136 1.00 83.88 68 GLY A C 1
ATOM 537 O O . GLY A 1 68 ? -16.841 -1.383 23.199 1.00 83.88 68 GLY A O 1
ATOM 538 N N . THR A 1 69 ? -15.944 0.348 22.092 1.00 83.25 69 THR A N 1
ATOM 539 C CA . THR A 1 69 ? -15.533 -0.417 20.908 1.00 83.25 69 THR A CA 1
ATOM 540 C C . THR A 1 69 ? -14.005 -0.502 20.839 1.00 83.25 69 THR A C 1
ATOM 542 O O . THR A 1 69 ? -13.345 0.526 20.662 1.00 83.25 69 THR A O 1
ATOM 545 N N . PRO A 1 70 ? -13.398 -1.698 20.952 1.00 84.06 70 PRO A N 1
ATOM 546 C CA . PRO A 1 70 ? -11.949 -1.838 20.853 1.00 84.06 70 PRO A CA 1
ATOM 547 C C . PRO A 1 70 ? -11.459 -1.468 19.445 1.00 84.06 70 PRO A C 1
ATOM 549 O O . PRO A 1 70 ? -11.983 -1.943 18.440 1.00 84.06 70 PRO A O 1
ATOM 552 N N . THR A 1 71 ? -10.426 -0.625 19.368 1.00 89.25 71 THR A N 1
ATOM 553 C CA . THR A 1 71 ? -9.834 -0.157 18.102 1.00 89.25 71 THR A CA 1
ATOM 554 C C . THR A 1 71 ? -8.334 -0.415 18.061 1.00 89.25 71 THR A C 1
ATOM 556 O O . THR A 1 71 ? -7.636 -0.121 19.032 1.00 89.25 71 THR A O 1
ATOM 559 N N . ALA A 1 72 ? -7.817 -0.855 16.913 1.00 90.12 72 ALA A N 1
ATOM 560 C CA . ALA A 1 72 ? -6.383 -0.936 16.651 1.00 90.12 72 ALA A CA 1
ATOM 561 C C . ALA A 1 72 ? -5.928 0.262 15.803 1.00 90.12 72 ALA A C 1
ATOM 563 O O . ALA A 1 72 ? -6.396 0.447 14.681 1.00 90.12 72 ALA A O 1
ATOM 564 N N . ASN A 1 73 ? -4.996 1.068 16.321 1.00 91.56 73 ASN A N 1
ATOM 565 C CA . ASN A 1 73 ? -4.366 2.144 15.554 1.00 91.56 73 ASN A CA 1
ATOM 566 C C . ASN A 1 73 ? -3.049 1.628 14.975 1.00 91.56 73 ASN A C 1
ATOM 568 O O . ASN A 1 73 ? -2.207 1.131 15.719 1.00 91.56 73 ASN A O 1
ATOM 572 N N . LEU A 1 74 ? -2.855 1.740 13.662 1.00 91.56 74 LEU A N 1
ATOM 573 C CA . LEU A 1 74 ? -1.625 1.302 13.002 1.00 91.56 74 LEU A CA 1
ATOM 574 C C . LEU A 1 74 ? -0.674 2.483 12.807 1.00 91.56 74 LEU A C 1
ATOM 576 O O . LEU A 1 74 ? -1.089 3.561 12.381 1.00 91.56 74 LEU A O 1
ATOM 580 N N . TRP A 1 75 ? 0.617 2.275 13.072 1.00 90.62 75 TRP A N 1
ATOM 581 C CA . TRP A 1 75 ? 1.646 3.234 12.674 1.00 90.62 75 TRP A CA 1
ATOM 582 C C . TRP A 1 75 ? 1.650 3.374 11.151 1.00 90.62 75 TRP A C 1
ATOM 584 O O . TRP A 1 75 ? 1.614 2.362 10.451 1.00 90.62 75 TRP A O 1
ATOM 594 N N . LEU A 1 76 ? 1.721 4.606 10.641 1.00 87.62 76 LEU A N 1
ATOM 595 C CA . LEU A 1 76 ? 1.817 4.906 9.212 1.00 87.62 76 LEU A CA 1
ATOM 596 C C . LEU A 1 76 ? 3.167 5.571 8.896 1.00 87.62 76 LEU A C 1
ATOM 598 O O . LEU A 1 76 ? 3.597 6.455 9.643 1.00 87.62 76 LEU A O 1
ATOM 602 N N . PRO A 1 77 ? 3.832 5.207 7.784 1.00 81.06 77 PRO A N 1
ATOM 603 C CA . PRO A 1 77 ? 5.048 5.882 7.349 1.00 81.06 77 PRO A CA 1
ATOM 604 C C . PRO A 1 77 ? 4.774 7.339 6.948 1.00 81.06 77 PRO A C 1
ATOM 606 O O . PRO A 1 77 ? 3.656 7.711 6.594 1.00 81.06 77 PRO A O 1
ATOM 609 N N . LYS A 1 78 ? 5.831 8.170 6.940 1.00 77.31 78 LYS A N 1
ATOM 610 C CA . LYS A 1 78 ? 5.754 9.590 6.526 1.00 77.31 78 LYS A CA 1
ATOM 611 C C . LYS A 1 78 ? 5.120 9.767 5.141 1.00 77.31 78 LYS A C 1
ATOM 613 O O . LYS A 1 78 ? 4.392 10.729 4.907 1.00 77.31 78 LYS A O 1
ATOM 618 N N . ASN A 1 79 ? 5.376 8.820 4.241 1.00 77.50 79 ASN A N 1
ATOM 619 C CA . ASN A 1 79 ? 4.684 8.734 2.965 1.00 77.50 79 ASN A CA 1
ATOM 620 C C . ASN A 1 79 ? 3.309 8.113 3.221 1.00 77.50 79 ASN A C 1
ATOM 622 O O . ASN A 1 79 ? 3.206 6.900 3.387 1.00 77.50 79 ASN A O 1
ATOM 626 N N . LYS A 1 80 ? 2.270 8.954 3.280 1.00 79.00 80 LYS A N 1
ATOM 627 C CA . LYS A 1 80 ? 0.882 8.511 3.467 1.00 79.00 80 LYS A CA 1
ATOM 628 C C . LYS A 1 80 ? 0.528 7.396 2.480 1.00 79.00 80 LYS A C 1
ATOM 630 O O . LYS A 1 80 ? 0.970 7.411 1.327 1.00 79.00 80 LYS A O 1
ATOM 635 N N . LEU A 1 81 ? -0.304 6.459 2.928 1.00 89.06 81 LEU A N 1
ATOM 636 C CA . LEU A 1 81 ? -0.859 5.439 2.047 1.00 89.06 81 LEU A CA 1
ATOM 637 C C . LEU A 1 81 ? -1.652 6.103 0.908 1.00 89.06 81 LEU A C 1
ATOM 639 O O . LEU A 1 81 ? -2.269 7.148 1.125 1.00 89.06 81 LEU A O 1
ATOM 643 N N . PRO A 1 82 ? -1.666 5.517 -0.302 1.00 90.88 82 PRO A N 1
ATOM 644 C CA . PRO A 1 82 ? -2.409 6.050 -1.444 1.00 90.88 82 PRO A CA 1
ATOM 645 C C . PRO A 1 82 ? -3.923 5.785 -1.332 1.00 90.88 82 PRO A C 1
ATOM 647 O O . PRO A 1 82 ? -4.581 5.596 -2.344 1.00 90.88 82 PRO A O 1
ATOM 650 N N . ILE A 1 83 ? -4.461 5.752 -0.112 1.00 92.62 83 ILE A N 1
ATOM 651 C CA . ILE A 1 83 ? -5.870 5.531 0.215 1.00 92.62 83 ILE A CA 1
ATOM 652 C C . ILE A 1 83 ? -6.283 6.506 1.323 1.00 92.62 83 ILE A C 1
ATOM 654 O O . ILE A 1 83 ? -5.463 6.909 2.150 1.00 92.62 83 ILE A O 1
ATOM 658 N N . SER A 1 84 ? -7.558 6.879 1.351 1.00 90.88 84 SER A N 1
ATOM 659 C CA . SER A 1 84 ? -8.162 7.695 2.410 1.00 90.88 84 SER A CA 1
ATOM 660 C C . SER A 1 84 ? -9.640 7.335 2.519 1.00 90.88 84 SER A C 1
ATOM 662 O O . SER A 1 84 ? -10.279 7.140 1.490 1.00 90.88 84 SER A O 1
ATOM 664 N N . GLY A 1 85 ? -10.184 7.223 3.732 1.00 91.88 85 GLY A N 1
ATOM 665 C CA . GLY A 1 85 ? -11.589 6.861 3.964 1.00 91.88 85 GLY A CA 1
ATOM 666 C C . GLY A 1 85 ? -11.770 5.649 4.879 1.00 91.88 85 GLY A C 1
ATOM 667 O O . GLY A 1 85 ? -10.830 5.222 5.548 1.00 91.88 85 GLY A O 1
ATOM 668 N N . VAL A 1 86 ? -12.996 5.122 4.909 1.00 93.88 86 VAL A N 1
ATOM 669 C CA . VAL A 1 86 ? -13.405 3.965 5.720 1.00 93.88 86 VAL A CA 1
ATOM 670 C C . VAL A 1 86 ? -13.639 2.773 4.800 1.00 93.88 86 VAL A C 1
ATOM 672 O O . VAL A 1 86 ? -14.303 2.907 3.774 1.00 93.88 86 VAL A O 1
ATOM 675 N N . TYR A 1 87 ? -13.102 1.614 5.173 1.00 93.25 87 TYR A N 1
ATOM 676 C CA . TYR A 1 87 ? -13.115 0.412 4.344 1.00 93.25 87 TYR A CA 1
ATOM 677 C C . TYR A 1 87 ? -13.437 -0.822 5.179 1.00 93.25 87 TYR A C 1
ATOM 679 O O . TYR A 1 87 ? -13.059 -0.911 6.347 1.00 93.25 87 TYR A O 1
ATOM 687 N N . ILE A 1 88 ? -14.085 -1.799 4.547 1.00 94.88 88 ILE A N 1
ATOM 688 C CA . ILE A 1 88 ? -14.182 -3.158 5.079 1.00 94.88 88 ILE A CA 1
ATOM 689 C C . ILE A 1 88 ? -12.885 -3.879 4.715 1.00 94.88 88 ILE A C 1
ATOM 691 O O . ILE A 1 88 ? -12.480 -3.886 3.553 1.00 94.88 88 ILE A O 1
ATOM 695 N N . VAL A 1 89 ? -12.229 -4.482 5.705 1.00 93.81 89 VAL A N 1
ATOM 696 C CA . VAL A 1 89 ? -10.946 -5.169 5.525 1.00 93.81 89 VAL A CA 1
ATOM 697 C C . VAL A 1 89 ? -10.954 -6.526 6.213 1.00 93.81 89 VAL A C 1
ATOM 699 O O . VAL A 1 89 ? -11.701 -6.755 7.162 1.00 93.81 89 VAL A O 1
ATOM 702 N N . LYS A 1 90 ? -10.075 -7.417 5.755 1.00 94.69 90 LYS A N 1
ATOM 703 C CA . LYS A 1 90 ? -9.639 -8.571 6.542 1.00 94.69 90 LYS A CA 1
ATOM 704 C C . LYS A 1 90 ? -8.355 -8.182 7.265 1.00 94.69 90 LYS A C 1
ATOM 706 O O . LYS A 1 90 ? -7.443 -7.653 6.633 1.00 94.69 90 LYS A O 1
ATOM 711 N N . ALA A 1 91 ? -8.295 -8.440 8.564 1.00 93.12 91 ALA A N 1
ATOM 712 C CA . ALA A 1 91 ? -7.098 -8.245 9.367 1.00 93.12 91 ALA A CA 1
ATOM 713 C C . ALA A 1 91 ? -6.548 -9.607 9.793 1.00 93.12 91 ALA A C 1
ATOM 715 O O . ALA A 1 91 ? -7.312 -10.522 10.091 1.00 93.12 91 ALA A O 1
ATOM 716 N N . LEU A 1 92 ? -5.225 -9.722 9.803 1.00 92.31 92 LEU A N 1
ATOM 717 C CA . LEU A 1 92 ? -4.500 -10.871 10.327 1.00 92.31 92 LEU A CA 1
ATOM 718 C C . LEU A 1 92 ? -3.578 -10.354 11.427 1.00 92.31 92 LEU A C 1
ATOM 720 O O . LEU A 1 92 ? -2.878 -9.360 11.222 1.00 92.31 92 LEU A O 1
ATOM 724 N N . LEU A 1 93 ? -3.597 -11.013 12.581 1.00 88.88 93 LEU A N 1
ATOM 725 C CA . LEU A 1 93 ? -2.691 -10.741 13.689 1.00 88.88 93 LEU A CA 1
ATOM 726 C C . LEU A 1 93 ? -1.671 -11.880 13.742 1.00 88.88 93 LEU A C 1
ATOM 728 O O . LEU A 1 93 ? -2.051 -13.041 13.869 1.00 88.88 93 LEU A O 1
ATOM 732 N N . GLU A 1 94 ? -0.380 -11.570 13.609 1.00 77.81 94 GLU A N 1
ATOM 733 C CA . GLU A 1 94 ? 0.660 -12.582 13.816 1.00 77.81 94 GLU A CA 1
ATOM 734 C C . GLU A 1 94 ? 0.653 -13.017 15.288 1.00 77.81 94 GLU A C 1
ATOM 736 O O . GLU A 1 94 ? 0.869 -12.192 16.176 1.00 77.81 94 GLU A O 1
ATOM 741 N N . GLY A 1 95 ? 0.395 -14.306 15.538 1.00 62.19 95 GLY A N 1
ATOM 742 C CA . GLY A 1 95 ? 0.396 -14.892 16.884 1.00 62.19 95 GLY A CA 1
ATOM 743 C C . GLY A 1 95 ? -0.797 -15.788 17.224 1.00 62.19 95 GLY A C 1
ATOM 744 O O . GLY A 1 95 ? -0.739 -16.462 18.247 1.00 62.19 95 GLY A O 1
ATOM 745 N N . GLU A 1 96 ? -1.832 -15.856 16.384 1.00 47.25 96 GLU A N 1
ATOM 746 C CA . GLU A 1 96 ? -2.958 -16.781 16.576 1.00 4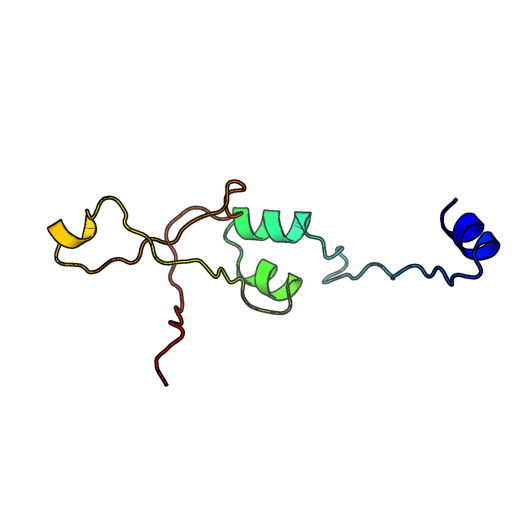7.25 96 GLU A CA 1
ATOM 747 C C . GLU A 1 96 ? -3.077 -17.738 15.379 1.00 47.25 96 GLU A C 1
ATOM 749 O O . GLU A 1 96 ? -3.301 -17.320 14.241 1.00 47.25 96 GLU A O 1
ATOM 754 N N . SER A 1 97 ? -2.843 -19.026 15.660 1.00 39.84 97 SER A N 1
ATOM 755 C CA . SER A 1 97 ? -3.251 -20.188 14.855 1.00 39.84 97 SER A CA 1
ATOM 756 C C . SER A 1 97 ? -4.475 -20.825 15.494 1.00 39.84 97 SER A C 1
ATOM 758 O O . SER A 1 97 ? -4.519 -20.827 16.745 1.00 39.84 97 SER A O 1
#

Solvent-accessible surface area (backbone atoms only — not comparable to full-atom values): 6605 Å² total; per-residue (Å²): 107,73,57,56,53,18,60,80,66,78,41,93,70,83,84,82,78,87,54,62,59,95,90,38,73,63,45,75,64,57,41,41,53,29,32,61,70,67,34,56,65,63,28,14,64,70,66,77,42,74,84,82,86,89,61,57,77,46,93,68,90,58,67,39,59,81,70,76,40,91,77,86,38,62,58,74,64,93,72,68,70,55,59,88,86,87,79,92,78,89,85,84,67,95,88,74,133

Radius of gyration: 20.44 Å; Cα contacts (8 Å, |Δi|>4): 68; chains: 1; bounding box: 51×30×49 Å

Secondary structure (DSSP, 8-state):
-HHHHHHHTT----PPPPPEETTEE--HHHHHHHHHTT-HHHHHHHHTS-------EE----HHHHTT---PEEP--SS--S--S--------TT--